Protein AF-A0A927C9M2-F1 (afdb_monomer)

pLDDT: mean 75.46, std 18.98, range [35.16, 92.38]

Solvent-accessible surface area (backbone atoms only — not comparable to full-atom values): 6296 Å² total; per-residue (Å²): 142,81,91,80,81,84,79,77,81,74,8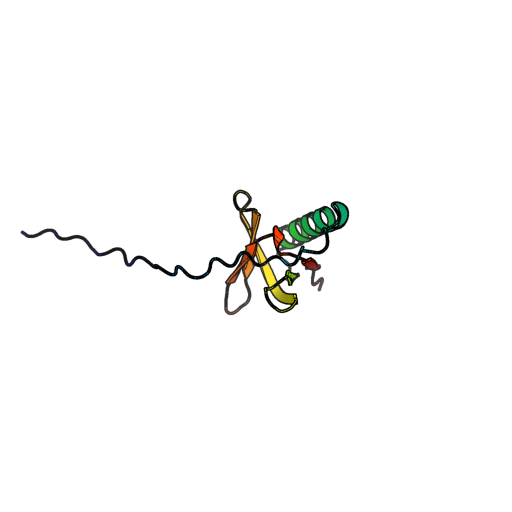6,80,77,88,83,77,93,75,93,68,94,66,79,69,72,78,70,46,71,65,58,51,52,49,37,50,51,43,48,53,48,31,51,72,68,62,30,44,28,41,36,32,29,62,51,100,88,51,79,43,78,49,69,25,28,38,78,46,74,44,78,90,77,43,28,37,32,35,36,49,100,86,54,72,46,79,42,53,53,88,42,49,74,40,59,44,75,58,80,131

Foldseek 3Di:
DDDDDDDDPDPPDDDDDDPDDDPPPPCPVVNLVVQVVLLVVLQVVQFWKWWWFDDPPDIDTDIAGFPDADPVQRWTWGDDPPDIDIDRSVRTPHMGTDDD

Secondary structure (DSSP, 8-state):
----------------------------HHHHHHHHHHHHHHHHHT-EEEEEEE-SSSEEEEEEEEEEEETTTTEEEEE-SS-EEEEEGGGEEEEEE---

Structure (mmCIF, N/CA/C/O backbone):
data_AF-A0A927C9M2-F1
#
_entry.id   AF-A0A927C9M2-F1
#
loop_
_atom_site.group_PDB
_atom_site.id
_atom_site.type_symbol
_atom_site.label_atom_id
_atom_site.label_alt_id
_atom_site.label_comp_id
_atom_site.label_asym_id
_atom_site.label_entity_id
_atom_site.label_seq_id
_atom_site.pdbx_PDB_ins_code
_atom_site.Cartn_x
_atom_site.Cartn_y
_atom_site.Cartn_z
_atom_site.occupancy
_atom_site.B_iso_or_equiv
_atom_site.auth_seq_id
_atom_site.auth_comp_id
_atom_site.auth_asym_id
_atom_site.auth_atom_id
_atom_site.pdbx_PDB_model_num
ATOM 1 N N . MET A 1 1 ? -36.835 -34.765 -13.733 1.00 46.00 1 MET A N 1
ATOM 2 C CA . MET A 1 1 ? -35.470 -35.061 -13.248 1.00 46.00 1 MET A CA 1
ATOM 3 C C . MET A 1 1 ? -34.481 -34.728 -14.353 1.00 46.00 1 MET A C 1
ATOM 5 O O . MET A 1 1 ? -34.294 -35.546 -15.236 1.00 46.00 1 MET A O 1
ATOM 9 N N . CYS A 1 2 ? -33.875 -33.542 -14.297 1.00 35.16 2 CYS A N 1
ATOM 10 C CA . CYS A 1 2 ? -32.639 -33.194 -14.999 1.00 35.16 2 CYS A CA 1
ATOM 11 C C . CYS A 1 2 ? -31.862 -32.283 -14.041 1.00 35.16 2 CYS A C 1
ATOM 13 O O . CYS A 1 2 ? -32.327 -31.197 -13.708 1.00 35.16 2 CYS A O 1
ATOM 15 N N . LYS A 1 3 ? -30.740 -32.787 -13.521 1.00 49.00 3 LYS A N 1
ATOM 16 C CA . LYS A 1 3 ? -29.709 -31.999 -12.843 1.00 49.00 3 LYS A CA 1
ATOM 17 C C . LYS A 1 3 ? -28.891 -31.313 -13.933 1.00 49.00 3 LYS A C 1
ATOM 19 O O . LYS A 1 3 ? -28.395 -32.013 -14.810 1.00 49.00 3 LYS A O 1
ATOM 24 N N . VAL A 1 4 ? -28.704 -30.003 -13.842 1.00 48.22 4 VAL A N 1
ATOM 25 C CA . VAL A 1 4 ? -27.561 -29.313 -14.453 1.00 48.22 4 VAL A CA 1
ATOM 26 C C . VAL A 1 4 ? -27.133 -28.171 -13.523 1.00 48.22 4 VAL A C 1
ATOM 28 O O . VAL A 1 4 ? -28.001 -27.548 -12.909 1.00 48.22 4 VAL A O 1
ATOM 31 N N . PRO A 1 5 ? -25.818 -27.998 -13.309 1.00 48.09 5 PRO A N 1
ATOM 32 C CA . PRO A 1 5 ? -25.253 -27.213 -12.219 1.00 48.09 5 PRO A CA 1
ATOM 33 C C . PRO A 1 5 ? -25.289 -25.710 -12.501 1.00 48.09 5 PRO A C 1
ATOM 35 O O . PRO A 1 5 ? -25.182 -25.276 -13.643 1.00 48.09 5 PRO A O 1
ATOM 38 N N . VAL A 1 6 ? -25.414 -24.941 -11.420 1.00 51.62 6 VAL A N 1
ATOM 39 C CA . VAL A 1 6 ? -25.255 -23.486 -11.392 1.00 51.62 6 VAL A CA 1
ATOM 40 C C . VAL A 1 6 ? -23.851 -23.155 -11.893 1.00 51.62 6 VAL A C 1
ATOM 42 O O . VAL A 1 6 ? -22.864 -23.558 -11.278 1.00 51.62 6 VAL A O 1
ATOM 45 N N . GLU A 1 7 ? -23.780 -22.476 -13.036 1.00 42.59 7 GLU A N 1
ATOM 46 C CA . GLU A 1 7 ? -22.548 -21.939 -13.603 1.00 42.59 7 GLU A CA 1
ATOM 47 C C . GLU A 1 7 ? -21.881 -21.005 -12.591 1.00 42.59 7 GLU A C 1
ATOM 49 O O . GLU A 1 7 ? -22.399 -19.945 -12.238 1.00 42.59 7 GLU A O 1
ATOM 54 N N . CYS A 1 8 ? -20.704 -21.415 -12.124 1.00 38.25 8 CYS A N 1
ATOM 55 C CA . CYS A 1 8 ? -19.727 -20.509 -11.556 1.00 38.25 8 CYS A CA 1
ATOM 56 C C . CYS A 1 8 ? -19.313 -19.551 -12.675 1.00 38.25 8 CYS A C 1
ATOM 58 O O . CYS A 1 8 ? -18.585 -19.948 -13.583 1.00 38.25 8 CYS A O 1
ATOM 60 N N . MET A 1 9 ? -19.783 -18.306 -12.622 1.00 40.69 9 MET A N 1
ATOM 61 C CA . MET A 1 9 ? -19.205 -17.231 -13.420 1.00 40.69 9 MET A CA 1
ATOM 62 C C . MET A 1 9 ? -17.727 -17.114 -13.047 1.00 40.69 9 MET A C 1
ATOM 64 O O . MET A 1 9 ? -17.367 -16.615 -11.980 1.00 40.69 9 MET A O 1
ATOM 68 N N . ALA A 1 10 ? -16.879 -17.633 -13.928 1.00 43.69 10 ALA A N 1
ATOM 69 C CA . ALA A 1 10 ? -15.473 -17.308 -13.973 1.00 43.69 10 ALA A CA 1
ATOM 70 C C . ALA A 1 10 ? -15.359 -15.804 -14.246 1.00 43.69 10 ALA A C 1
ATOM 72 O O . ALA A 1 10 ? -15.744 -15.319 -15.309 1.00 43.69 10 ALA A O 1
ATOM 73 N N . VAL A 1 11 ? -14.838 -15.054 -13.276 1.00 46.69 11 VAL A N 1
ATOM 74 C CA . VAL A 1 11 ? -14.170 -13.787 -13.576 1.00 46.69 11 VAL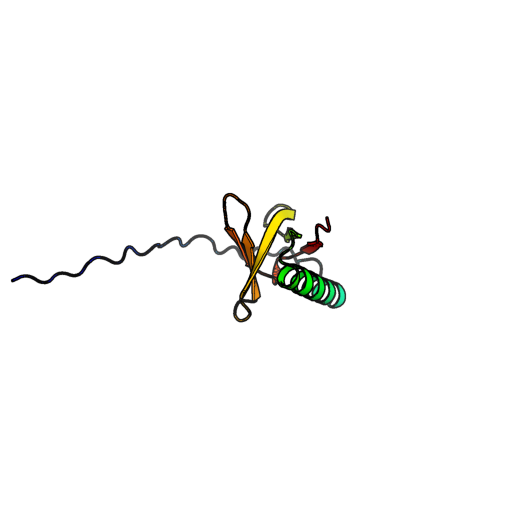 A CA 1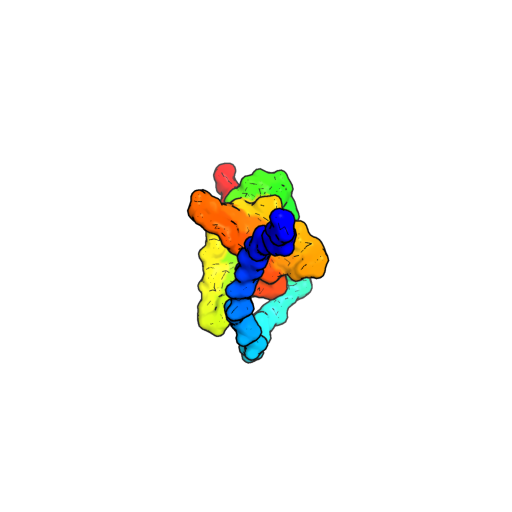
ATOM 75 C C . VAL A 1 11 ? -12.831 -14.164 -14.201 1.00 46.69 11 VAL A C 1
ATOM 77 O O . VAL A 1 11 ? -11.802 -14.286 -13.543 1.00 46.69 11 VAL A O 1
ATOM 80 N N . ASP A 1 12 ? -12.877 -14.422 -15.503 1.00 43.28 12 ASP A N 1
ATOM 81 C CA . ASP A 1 12 ? -11.723 -14.276 -16.368 1.00 43.28 12 ASP A CA 1
ATOM 82 C C . ASP A 1 12 ? -11.535 -12.779 -16.609 1.00 43.28 12 ASP A C 1
ATOM 84 O O . ASP A 1 12 ? -12.255 -12.128 -17.363 1.00 43.28 12 ASP A O 1
ATOM 88 N N . SER A 1 13 ? -10.557 -12.203 -15.928 1.00 43.44 13 SER A N 1
ATOM 89 C CA . SER A 1 13 ? -9.942 -10.947 -16.348 1.00 43.44 13 SER A CA 1
ATOM 90 C C . SER A 1 13 ? -8.439 -11.161 -16.362 1.00 43.44 13 SER A C 1
ATOM 92 O O . SER A 1 13 ? -7.691 -10.710 -15.503 1.00 43.44 13 SER A O 1
ATOM 94 N N . SER A 1 14 ? -8.019 -11.935 -17.361 1.00 48.81 14 SER A N 1
ATOM 95 C CA . SER A 1 14 ? -6.657 -11.904 -17.882 1.00 48.81 14 SER A CA 1
ATOM 96 C C . SER A 1 14 ? -6.472 -10.604 -18.665 1.00 48.81 14 SER A C 1
ATOM 98 O O . SER A 1 14 ? -7.216 -10.403 -19.620 1.00 48.81 14 SER A O 1
ATOM 100 N N . THR A 1 15 ? -5.518 -9.748 -18.269 1.00 41.34 15 THR A N 1
ATOM 101 C CA . THR A 1 15 ? -4.701 -8.785 -19.066 1.00 41.34 15 THR A CA 1
ATOM 102 C C . THR A 1 15 ? -4.028 -7.835 -18.050 1.00 41.34 15 THR A C 1
ATOM 104 O O . THR A 1 15 ? -4.732 -7.213 -17.273 1.00 41.34 15 THR A O 1
ATOM 107 N N . ALA A 1 16 ? -2.711 -7.676 -17.919 1.00 36.34 16 ALA A N 1
ATOM 108 C CA . ALA A 1 16 ? -1.632 -7.841 -18.876 1.00 36.34 16 ALA A CA 1
ATOM 109 C C . ALA A 1 16 ? -0.369 -8.411 -18.209 1.00 36.34 16 ALA A C 1
ATOM 111 O O . ALA A 1 16 ? 0.057 -7.968 -17.147 1.00 36.34 16 ALA A O 1
ATOM 112 N N . ALA A 1 17 ? 0.290 -9.332 -18.907 1.00 54.50 17 ALA A N 1
ATOM 113 C CA . ALA A 1 17 ? 1.735 -9.427 -18.826 1.00 54.50 17 ALA A CA 1
ATOM 114 C C . ALA A 1 17 ? 2.324 -8.156 -19.453 1.00 54.50 17 ALA A C 1
ATOM 116 O O . ALA A 1 17 ? 2.033 -7.876 -20.616 1.00 54.50 17 ALA A O 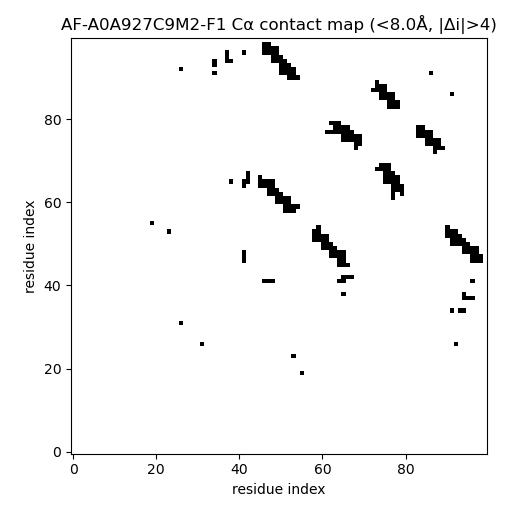1
ATOM 117 N N . ARG A 1 18 ? 3.172 -7.426 -18.727 1.00 40.34 18 ARG A N 1
ATOM 118 C CA . ARG A 1 18 ? 4.183 -6.550 -19.329 1.00 40.34 18 ARG A CA 1
ATOM 119 C C . ARG A 1 18 ? 5.449 -6.567 -18.487 1.00 40.34 18 ARG A C 1
ATOM 121 O O . ARG A 1 18 ? 5.665 -5.773 -17.588 1.00 40.34 18 ARG A O 1
ATOM 128 N N . SER A 1 19 ? 6.306 -7.521 -18.823 1.00 55.25 19 SER A N 1
ATOM 129 C CA . SER A 1 19 ? 7.739 -7.386 -18.614 1.00 55.25 19 SER A CA 1
ATOM 130 C C . SER A 1 19 ? 8.227 -6.190 -19.441 1.00 55.25 19 SER A C 1
ATOM 132 O O . SER A 1 19 ? 8.239 -6.274 -20.668 1.00 55.25 19 SER A O 1
ATOM 134 N N . SER A 1 20 ? 8.622 -5.094 -18.791 1.00 43.94 20 SER A N 1
ATOM 135 C CA . SER A 1 20 ? 9.197 -3.917 -19.456 1.00 43.94 20 SER A CA 1
ATOM 136 C C . SER A 1 20 ? 10.368 -3.389 -18.634 1.00 43.94 20 SER A C 1
ATOM 138 O O . SER A 1 20 ? 10.217 -2.849 -17.546 1.00 43.94 20 SER A O 1
ATOM 140 N N . ALA A 1 21 ? 11.570 -3.600 -19.158 1.00 39.94 21 ALA A N 1
ATOM 141 C CA . ALA A 1 21 ? 12.842 -3.354 -18.503 1.00 39.94 21 ALA A CA 1
ATOM 142 C C . ALA A 1 21 ? 13.189 -1.855 -18.374 1.00 39.94 21 ALA A C 1
ATOM 144 O O . ALA A 1 21 ? 14.041 -1.346 -19.103 1.00 39.94 21 ALA A O 1
ATOM 145 N N . ARG A 1 22 ? 12.611 -1.155 -17.394 1.00 45.28 22 ARG A N 1
ATOM 146 C CA . ARG A 1 22 ? 13.378 -0.138 -16.662 1.00 45.28 22 ARG A CA 1
ATOM 147 C C . ARG A 1 22 ? 13.836 -0.801 -15.383 1.00 45.28 22 ARG A C 1
ATOM 149 O O . ARG A 1 22 ? 13.023 -1.328 -14.635 1.00 45.28 22 ARG A O 1
ATOM 156 N N . ARG A 1 23 ? 15.154 -0.838 -15.176 1.00 45.53 23 ARG A N 1
ATOM 157 C CA . ARG A 1 23 ? 15.695 -1.214 -13.875 1.00 45.53 23 ARG A CA 1
ATOM 158 C C . ARG A 1 23 ? 15.058 -0.242 -12.901 1.00 45.53 23 ARG A C 1
ATOM 160 O O . ARG A 1 23 ? 15.348 0.952 -12.983 1.00 45.53 23 ARG A O 1
ATOM 167 N N . MET A 1 24 ? 14.173 -0.748 -12.048 1.00 50.84 24 MET A N 1
ATOM 168 C CA . MET A 1 24 ? 13.918 -0.109 -10.773 1.00 50.84 24 MET A CA 1
ATOM 169 C C . MET A 1 24 ? 15.294 0.341 -10.272 1.00 50.84 24 MET A C 1
ATOM 171 O O . MET A 1 24 ? 16.206 -0.497 -10.305 1.00 50.84 24 MET A O 1
ATOM 175 N N . PRO A 1 25 ? 15.519 1.641 -9.998 1.00 53.22 25 PRO A N 1
ATOM 176 C CA . PRO A 1 25 ? 16.800 2.063 -9.443 1.00 53.22 25 PRO A CA 1
ATOM 177 C C . PRO A 1 25 ? 17.041 1.126 -8.274 1.00 53.22 25 PRO A C 1
ATOM 179 O O . PRO A 1 25 ? 16.115 1.016 -7.474 1.00 53.22 25 PRO A O 1
ATOM 182 N N . ASP A 1 26 ? 18.153 0.369 -8.292 1.00 54.31 26 ASP A N 1
ATOM 183 C CA . ASP A 1 26 ? 18.453 -0.676 -7.307 1.00 54.31 26 ASP A CA 1
ATOM 184 C C . ASP A 1 26 ? 17.978 -0.155 -5.957 1.00 54.31 26 ASP A C 1
ATOM 186 O O . ASP A 1 26 ? 18.560 0.800 -5.432 1.00 54.31 26 ASP A O 1
ATOM 190 N N . LEU A 1 27 ? 16.819 -0.654 -5.502 1.00 60.22 27 LEU A N 1
ATOM 191 C CA . LEU A 1 27 ? 16.246 -0.227 -4.241 1.00 60.22 27 LEU A CA 1
ATOM 192 C C . LEU A 1 27 ? 17.278 -0.735 -3.258 1.00 60.22 27 LEU A C 1
ATOM 194 O O . LEU A 1 27 ? 17.354 -1.942 -3.039 1.00 60.22 27 LEU A O 1
ATOM 198 N N . ASP A 1 28 ? 18.138 0.174 -2.798 1.00 69.12 28 ASP A N 1
ATOM 199 C CA . ASP A 1 28 ? 19.229 -0.170 -1.903 1.00 69.12 28 ASP A CA 1
ATOM 200 C C . ASP A 1 28 ? 18.627 -0.983 -0.760 1.00 69.12 28 ASP A C 1
ATOM 202 O O . ASP A 1 28 ? 17.513 -0.680 -0.312 1.00 69.12 28 ASP A O 1
ATOM 206 N N . ASP A 1 29 ? 19.321 -2.024 -0.303 1.00 77.62 29 ASP A N 1
ATOM 207 C CA . ASP A 1 29 ? 18.787 -2.954 0.702 1.00 77.62 29 ASP A CA 1
ATOM 208 C C . ASP A 1 29 ? 18.240 -2.183 1.918 1.00 77.62 29 ASP A C 1
ATOM 210 O O . ASP A 1 29 ? 17.213 -2.527 2.509 1.00 77.62 29 ASP A O 1
ATOM 214 N N . ARG A 1 30 ? 18.866 -1.039 2.214 1.00 81.62 30 ARG A N 1
ATOM 215 C CA . ARG A 1 30 ? 18.418 -0.069 3.206 1.00 81.62 30 ARG A CA 1
ATOM 216 C C . ARG A 1 30 ? 17.026 0.520 2.928 1.00 81.62 30 ARG A C 1
ATOM 218 O O . ARG A 1 30 ? 16.213 0.580 3.848 1.00 81.62 30 ARG A O 1
ATOM 225 N N . GLN A 1 31 ? 16.738 0.979 1.711 1.00 81.19 31 GLN A N 1
ATOM 226 C CA . GLN A 1 31 ? 15.431 1.549 1.358 1.00 81.19 31 GLN A CA 1
ATOM 227 C C . GLN A 1 31 ? 14.336 0.479 1.409 1.00 81.19 31 GLN A C 1
ATOM 229 O O . GLN A 1 31 ? 13.223 0.747 1.863 1.00 81.19 31 GLN A O 1
ATOM 234 N N . TYR A 1 32 ? 14.662 -0.749 1.005 1.00 82.94 32 TYR A N 1
ATOM 235 C CA . TYR A 1 32 ? 13.755 -1.885 1.120 1.00 82.94 32 TYR A CA 1
ATOM 236 C C . TYR A 1 32 ? 13.410 -2.190 2.589 1.00 82.94 32 TYR A C 1
ATOM 238 O O . TYR A 1 32 ? 12.237 -2.335 2.939 1.00 82.94 32 TYR A O 1
ATOM 246 N N . GLU A 1 33 ? 14.405 -2.213 3.481 1.00 86.38 33 GLU A N 1
ATOM 247 C CA . GLU A 1 33 ? 14.179 -2.365 4.923 1.00 86.38 33 GLU A CA 1
ATOM 248 C C . GLU A 1 33 ? 13.370 -1.214 5.535 1.00 86.38 33 GLU A C 1
ATOM 250 O O . GLU A 1 33 ? 12.510 -1.448 6.391 1.00 86.38 33 GLU A O 1
ATOM 255 N N . GLU A 1 34 ? 13.641 0.027 5.124 1.00 88.88 34 GLU A N 1
ATOM 256 C CA . GLU A 1 34 ? 12.876 1.203 5.547 1.00 88.88 34 GLU A CA 1
ATOM 257 C C . GLU A 1 34 ? 11.409 1.073 5.116 1.00 88.88 34 GLU A C 1
ATOM 259 O O . GLU A 1 34 ? 10.512 1.264 5.940 1.00 88.88 34 GLU A O 1
ATOM 264 N N . ASN A 1 35 ? 11.151 0.635 3.880 1.00 89.00 35 ASN A N 1
ATOM 265 C CA . ASN A 1 35 ? 9.800 0.380 3.384 1.00 89.00 35 ASN A CA 1
ATOM 266 C C . ASN A 1 35 ? 9.110 -0.739 4.183 1.00 89.00 35 ASN A C 1
ATOM 268 O O . ASN A 1 35 ? 7.940 -0.596 4.534 1.00 89.00 35 ASN A O 1
ATOM 272 N N . ILE A 1 36 ? 9.817 -1.820 4.544 1.00 88.88 36 ILE A N 1
ATOM 273 C CA . ILE A 1 36 ? 9.257 -2.889 5.393 1.00 88.88 36 ILE A CA 1
ATOM 274 C C . ILE A 1 36 ? 8.876 -2.347 6.771 1.00 88.88 36 ILE A C 1
ATOM 276 O O . ILE A 1 36 ? 7.802 -2.668 7.283 1.00 88.88 36 ILE A O 1
ATOM 280 N N . ARG A 1 37 ? 9.739 -1.530 7.384 1.00 90.19 37 ARG A N 1
ATOM 281 C CA . ARG A 1 37 ? 9.455 -0.922 8.690 1.00 90.19 37 ARG A CA 1
ATOM 282 C C . ARG A 1 37 ? 8.239 -0.004 8.616 1.00 90.19 37 ARG A C 1
ATOM 284 O O . ARG A 1 37 ? 7.333 -0.156 9.431 1.00 90.19 37 ARG A O 1
ATOM 291 N N . SER A 1 38 ? 8.180 0.884 7.626 1.00 91.12 38 SER A N 1
ATOM 292 C CA . SER A 1 38 ? 7.039 1.782 7.417 1.00 91.12 38 SER A CA 1
ATOM 293 C C . SER A 1 38 ? 5.742 1.014 7.164 1.00 91.12 38 SER A C 1
ATOM 295 O O . SER A 1 38 ? 4.713 1.348 7.745 1.00 91.12 38 SER A O 1
ATOM 297 N N . LEU A 1 39 ? 5.796 -0.058 6.368 1.00 89.25 39 LEU A N 1
ATOM 298 C CA . LEU A 1 39 ? 4.670 -0.960 6.136 1.00 89.25 39 LEU A CA 1
ATOM 299 C C . LEU A 1 39 ? 4.178 -1.611 7.434 1.00 89.25 39 LEU A C 1
ATOM 301 O O . LEU A 1 39 ? 2.977 -1.642 7.693 1.00 89.25 39 LEU A O 1
ATOM 305 N N . ALA A 1 40 ? 5.096 -2.142 8.244 1.00 89.75 40 ALA A N 1
ATOM 306 C CA . ALA A 1 40 ? 4.749 -2.788 9.505 1.00 89.75 40 ALA A CA 1
ATOM 307 C C . ALA A 1 40 ? 4.077 -1.806 10.472 1.00 89.75 40 ALA A C 1
ATOM 309 O O . ALA A 1 40 ? 3.092 -2.167 11.112 1.00 89.75 40 ALA A O 1
ATOM 310 N N . VAL A 1 41 ? 4.573 -0.566 10.539 1.00 90.25 41 VAL A N 1
ATOM 311 C CA . VAL A 1 41 ? 3.946 0.494 11.336 1.00 90.25 41 VAL A CA 1
ATOM 312 C C . VAL A 1 41 ? 2.561 0.823 10.788 1.00 90.25 41 VAL A C 1
ATOM 314 O O . VAL A 1 41 ? 1.616 0.786 11.562 1.00 90.25 41 VAL A O 1
ATOM 317 N N . ALA A 1 42 ? 2.412 1.044 9.477 1.00 89.62 42 ALA A N 1
ATOM 318 C CA . ALA A 1 42 ? 1.123 1.368 8.854 1.00 89.62 42 ALA A CA 1
ATOM 319 C C . ALA A 1 42 ? 0.053 0.307 9.136 1.00 89.62 42 ALA A C 1
ATOM 321 O O . ALA A 1 42 ? -1.083 0.631 9.475 1.00 89.62 42 ALA A O 1
ATOM 322 N N . LEU A 1 43 ? 0.435 -0.967 9.013 1.00 89.19 43 LEU A N 1
ATOM 323 C CA . LEU A 1 43 ? -0.449 -2.101 9.262 1.00 89.19 43 LEU A CA 1
ATOM 324 C C . LEU A 1 43 ? -0.800 -2.229 10.751 1.00 89.19 43 LEU A C 1
ATOM 326 O O . LEU A 1 43 ? -1.912 -2.619 11.084 1.00 89.19 43 LEU A O 1
ATOM 330 N N . PHE A 1 44 ? 0.144 -1.924 11.646 1.00 88.25 44 PHE A N 1
ATOM 331 C CA . PHE A 1 44 ? -0.068 -2.006 13.091 1.00 88.25 44 PHE A CA 1
ATOM 332 C C . PHE A 1 44 ? -0.917 -0.853 13.632 1.00 88.25 44 PHE A C 1
ATOM 334 O O . PHE A 1 44 ? -1.737 -1.066 14.520 1.00 88.25 44 PHE A O 1
ATOM 341 N N . THR A 1 45 ? -0.715 0.362 13.122 1.00 88.25 45 THR A N 1
ATOM 342 C CA . THR A 1 45 ? -1.469 1.548 13.546 1.00 88.25 45 THR A CA 1
ATOM 343 C C . THR A 1 45 ? -2.788 1.705 12.800 1.00 88.25 45 THR A C 1
ATOM 345 O O . THR A 1 45 ? -3.575 2.581 13.152 1.00 88.25 45 THR A O 1
ATOM 348 N N . GLU A 1 46 ? -3.020 0.887 11.767 1.00 85.50 46 GLU A N 1
ATOM 349 C CA . GLU A 1 46 ? -4.166 0.984 10.859 1.00 85.50 46 GLU A CA 1
ATOM 350 C C . GLU A 1 46 ? -4.354 2.418 10.323 1.00 85.50 46 GLU A C 1
ATOM 352 O O . GLU A 1 46 ? -5.476 2.872 10.089 1.00 85.50 46 GLU A O 1
ATOM 357 N N . SER A 1 47 ? -3.243 3.146 10.155 1.00 86.25 47 SER A N 1
ATOM 358 C CA . SER A 1 47 ? -3.230 4.542 9.716 1.00 86.25 47 SER A CA 1
ATOM 359 C C . SER A 1 47 ? -3.288 4.643 8.197 1.00 86.25 47 SER A C 1
ATOM 361 O O . SER A 1 47 ? -2.908 3.719 7.471 1.00 86.25 47 SER A O 1
ATOM 363 N N . GLU A 1 48 ? -3.739 5.795 7.705 1.00 90.25 48 GLU A N 1
ATOM 364 C CA . GLU A 1 48 ? -3.572 6.109 6.293 1.00 90.25 48 GLU A CA 1
ATOM 365 C C . GLU A 1 48 ? -2.092 6.271 5.946 1.00 90.25 48 GLU A C 1
ATOM 367 O O . GLU A 1 48 ? -1.285 6.810 6.709 1.00 90.25 48 GLU A O 1
ATOM 372 N N . ALA A 1 49 ? -1.736 5.789 4.763 1.00 91.56 49 ALA A N 1
ATOM 373 C CA . ALA A 1 49 ? -0.409 5.917 4.208 1.00 91.56 49 ALA A CA 1
ATOM 374 C C . ALA A 1 49 ? -0.497 6.321 2.737 1.00 91.56 49 ALA A C 1
ATOM 376 O O . ALA A 1 49 ? -1.420 5.953 2.010 1.00 91.56 49 ALA A O 1
ATOM 377 N N . ILE A 1 50 ? 0.504 7.070 2.297 1.00 92.19 50 ILE A N 1
ATOM 378 C CA . ILE A 1 50 ? 0.754 7.356 0.893 1.00 92.19 50 ILE A CA 1
ATOM 379 C C . ILE A 1 50 ? 1.829 6.380 0.435 1.00 92.19 50 ILE A C 1
ATOM 381 O O . ILE A 1 50 ? 2.966 6.417 0.917 1.00 92.19 50 ILE A O 1
ATOM 385 N N . VAL A 1 51 ? 1.460 5.496 -0.484 1.00 91.00 51 VAL A N 1
ATOM 386 C CA . VAL A 1 51 ? 2.363 4.528 -1.099 1.00 91.00 51 VAL A CA 1
ATOM 387 C C . VAL A 1 51 ? 2.704 5.008 -2.499 1.00 91.00 51 VAL A C 1
ATOM 389 O O . VAL A 1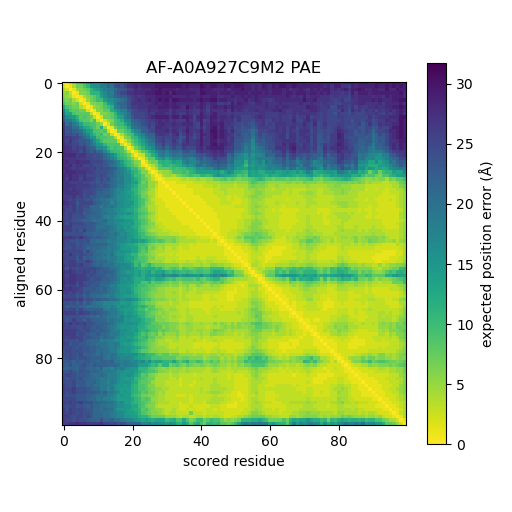 51 ? 1.821 5.185 -3.336 1.00 91.00 51 VAL A O 1
ATOM 392 N N . THR A 1 52 ? 3.990 5.220 -2.749 1.00 90.44 52 THR A N 1
ATOM 393 C CA . THR A 1 52 ? 4.512 5.529 -4.079 1.00 90.44 52 THR A CA 1
ATOM 394 C C . THR A 1 52 ? 4.893 4.225 -4.763 1.00 90.44 52 THR A C 1
ATOM 396 O O . THR A 1 52 ? 5.662 3.438 -4.210 1.00 90.44 52 THR A O 1
ATOM 399 N N . VAL A 1 53 ? 4.361 4.002 -5.959 1.00 89.25 53 VAL A N 1
ATOM 400 C CA . VAL A 1 53 ? 4.573 2.806 -6.776 1.00 89.25 53 VAL A CA 1
ATOM 401 C C . VAL A 1 53 ? 5.205 3.217 -8.099 1.00 89.25 53 VAL A C 1
ATOM 403 O O . VAL A 1 53 ? 4.789 4.201 -8.713 1.00 89.25 53 VAL A O 1
ATOM 406 N N . TRP A 1 54 ? 6.198 2.462 -8.552 1.00 82.75 54 TRP A N 1
ATOM 407 C CA . TRP A 1 54 ? 6.755 2.614 -9.890 1.00 82.75 54 TRP A CA 1
ATOM 408 C C . TRP A 1 54 ? 5.813 1.982 -10.917 1.00 82.75 54 TRP A C 1
ATOM 410 O O . TRP A 1 54 ? 5.699 0.762 -10.993 1.00 82.75 54 TRP A O 1
ATOM 420 N N . GLY A 1 55 ? 5.117 2.815 -11.692 1.00 73.19 55 GLY A N 1
ATOM 421 C CA . GLY A 1 55 ? 4.307 2.368 -12.822 1.00 73.19 55 GLY A CA 1
ATOM 422 C C . GLY A 1 55 ? 5.103 2.268 -14.128 1.00 73.19 55 GLY A C 1
ATOM 423 O O . GLY A 1 55 ? 6.271 2.650 -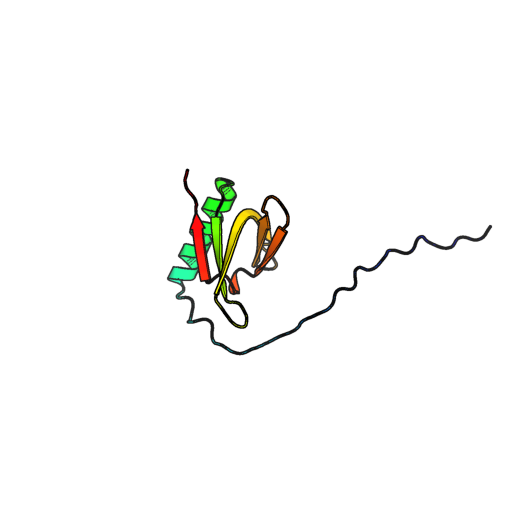14.205 1.00 73.19 55 GLY A O 1
ATOM 424 N N . ASP A 1 56 ? 4.434 1.794 -15.183 1.00 66.81 56 ASP A N 1
ATOM 425 C CA . ASP A 1 56 ? 5.022 1.621 -16.522 1.00 66.81 56 ASP A CA 1
ATOM 426 C C . ASP A 1 56 ? 5.522 2.940 -17.151 1.00 66.81 56 ASP A C 1
ATOM 428 O O . ASP A 1 56 ? 6.515 2.953 -17.888 1.00 66.81 56 ASP A O 1
ATOM 432 N N . GLU A 1 57 ? 4.837 4.053 -16.877 1.00 63.66 57 GLU A N 1
ATOM 433 C CA . GLU A 1 57 ? 5.126 5.362 -17.477 1.00 63.66 57 GLU A CA 1
ATOM 434 C C . GLU A 1 57 ? 5.624 6.383 -16.446 1.00 63.66 57 GLU A C 1
ATOM 436 O O . GLU A 1 57 ? 6.619 7.064 -16.715 1.00 63.66 57 GLU A O 1
ATOM 441 N N . GLU A 1 58 ? 5.000 6.436 -15.263 1.00 75.00 58 GLU A N 1
ATOM 442 C CA . GLU A 1 58 ? 5.274 7.413 -14.201 1.00 75.00 58 GLU A CA 1
ATOM 443 C C . GLU A 1 58 ? 5.132 6.800 -12.794 1.00 75.00 58 GLU A C 1
ATOM 445 O O . GLU A 1 58 ? 4.494 5.757 -12.606 1.00 75.00 58 GLU A O 1
ATOM 450 N N . GLU A 1 59 ? 5.732 7.460 -11.796 1.00 80.88 59 GLU A N 1
ATOM 451 C CA . GLU A 1 59 ? 5.454 7.178 -10.385 1.00 80.88 59 GLU A CA 1
ATOM 452 C C . GLU A 1 59 ? 3.985 7.481 -10.084 1.00 80.88 59 GLU A C 1
ATOM 454 O O . GLU A 1 59 ? 3.476 8.554 -10.405 1.00 80.88 59 GLU A O 1
ATOM 459 N N . GLN A 1 60 ? 3.312 6.548 -9.423 1.00 86.25 60 GLN A N 1
ATOM 460 C CA . GLN A 1 60 ? 1.934 6.717 -8.987 1.00 86.25 60 GLN A CA 1
ATOM 461 C C . GLN A 1 60 ? 1.887 6.742 -7.466 1.00 86.25 60 GLN A C 1
ATOM 463 O O . GLN A 1 60 ? 2.481 5.894 -6.802 1.00 86.25 60 GLN A O 1
ATOM 468 N N . THR A 1 61 ? 1.169 7.705 -6.895 1.00 89.31 61 THR A N 1
ATOM 469 C CA . THR A 1 61 ? 0.933 7.765 -5.450 1.00 89.31 61 THR A CA 1
ATOM 470 C C . THR A 1 61 ? -0.481 7.334 -5.135 1.00 89.31 61 THR A C 1
ATOM 472 O O . THR A 1 61 ? -1.442 7.963 -5.575 1.00 89.31 61 THR A O 1
ATOM 475 N N . ILE A 1 62 ? -0.596 6.287 -4.332 1.00 89.62 62 ILE A N 1
ATOM 476 C CA . ILE A 1 62 ? -1.863 5.739 -3.873 1.00 89.62 62 ILE A CA 1
ATOM 477 C C . ILE A 1 62 ? -1.979 6.070 -2.390 1.00 89.62 62 ILE A C 1
ATOM 479 O O . ILE A 1 62 ? -1.175 5.614 -1.577 1.00 89.62 62 ILE A O 1
ATOM 483 N N . GLN A 1 63 ? -2.969 6.890 -2.045 1.00 91.94 63 GLN A N 1
ATOM 484 C CA . GLN A 1 63 ? -3.319 7.171 -0.658 1.00 91.94 63 GLN A CA 1
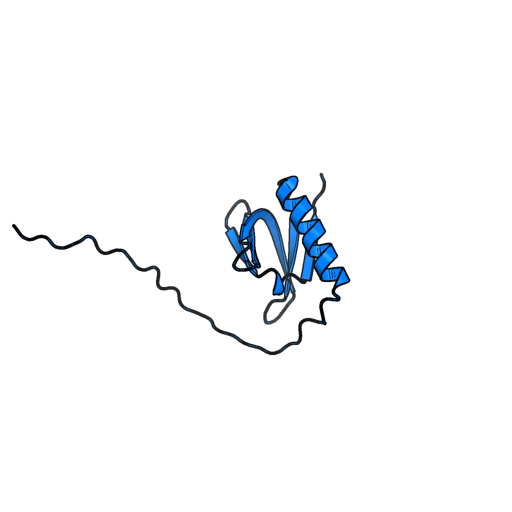ATOM 485 C C . GLN A 1 63 ? -4.408 6.200 -0.207 1.00 91.94 63 GLN A C 1
ATOM 487 O O . GLN A 1 63 ? -5.432 6.040 -0.873 1.00 91.94 63 GLN A O 1
ATOM 492 N N . GLY A 1 64 ? -4.190 5.568 0.938 1.00 91.81 64 GLY A N 1
ATOM 493 C CA . GLY A 1 64 ? -5.201 4.746 1.581 1.00 91.81 64 GLY A CA 1
ATOM 494 C C . GLY A 1 64 ? -4.661 4.025 2.802 1.00 91.81 64 GLY A C 1
ATOM 495 O O . GLY A 1 64 ? -3.499 4.162 3.187 1.00 91.81 64 GLY A O 1
ATOM 496 N N . ARG A 1 65 ? -5.519 3.232 3.429 1.00 92.06 65 ARG A N 1
ATOM 497 C CA . ARG A 1 65 ? -5.153 2.413 4.578 1.00 92.06 65 ARG A CA 1
ATOM 498 C C . ARG A 1 65 ? -4.596 1.083 4.105 1.00 92.06 65 ARG A C 1
ATOM 500 O O . ARG A 1 65 ? -5.209 0.399 3.287 1.00 92.06 65 ARG A O 1
ATOM 507 N N . ILE A 1 66 ? -3.456 0.682 4.656 1.00 91.56 66 ILE A N 1
ATOM 508 C CA . ILE A 1 66 ? -2.911 -0.651 4.405 1.00 91.56 66 ILE A CA 1
ATOM 509 C C . ILE A 1 66 ? -3.631 -1.634 5.330 1.00 91.56 66 ILE A C 1
ATOM 511 O O . ILE A 1 66 ? -3.387 -1.650 6.532 1.00 91.56 66 ILE A O 1
ATOM 515 N N . THR A 1 67 ? -4.535 -2.444 4.780 1.00 89.69 67 THR A N 1
ATOM 516 C CA . THR A 1 67 ? -5.393 -3.342 5.578 1.00 89.69 67 THR A CA 1
ATOM 517 C C . THR A 1 67 ? -4.862 -4.766 5.648 1.00 89.69 67 THR A C 1
ATOM 519 O O . THR A 1 67 ? -5.163 -5.498 6.593 1.00 89.69 67 THR A O 1
ATOM 522 N N . LYS A 1 68 ? -4.095 -5.201 4.639 1.00 89.81 68 LYS A N 1
ATOM 523 C CA . LYS A 1 68 ? -3.563 -6.568 4.556 1.00 89.81 68 LYS A CA 1
ATOM 524 C C . LYS A 1 68 ? -2.191 -6.625 3.896 1.00 89.81 68 LYS A C 1
ATOM 526 O O . LYS A 1 68 ? -1.878 -5.852 2.996 1.00 89.81 68 LYS A O 1
ATOM 531 N N . LEU A 1 69 ? -1.422 -7.630 4.309 1.00 89.38 69 LEU A N 1
ATOM 532 C CA . LEU A 1 69 ? -0.161 -8.047 3.700 1.00 89.38 69 LEU A CA 1
ATOM 533 C C . LEU A 1 69 ? -0.251 -9.530 3.320 1.00 89.38 69 LEU A C 1
ATOM 535 O O . LEU A 1 69 ? -0.396 -10.392 4.189 1.00 89.38 69 LEU A O 1
ATOM 539 N N . ASP A 1 70 ? -0.137 -9.823 2.029 1.00 88.69 70 ASP A N 1
ATOM 540 C CA . ASP A 1 70 ? 0.061 -11.168 1.498 1.00 88.69 70 ASP A CA 1
ATOM 541 C C . ASP A 1 70 ? 1.559 -11.498 1.540 1.00 88.69 70 ASP A C 1
ATOM 543 O O . ASP A 1 70 ? 2.365 -10.935 0.795 1.00 88.69 70 ASP A O 1
ATOM 547 N N . LYS A 1 71 ? 1.939 -12.401 2.447 1.00 83.75 71 LYS A N 1
ATOM 548 C CA . LYS A 1 71 ? 3.337 -12.796 2.668 1.00 83.75 71 LYS A CA 1
ATOM 549 C C . LYS A 1 71 ? 3.861 -13.763 1.609 1.00 83.75 71 LYS A C 1
ATOM 551 O O . LYS A 1 71 ? 5.071 -13.814 1.406 1.00 83.75 71 LYS A O 1
ATOM 556 N N . GLU A 1 72 ? 2.983 -14.526 0.960 1.00 87.12 72 GLU A N 1
ATOM 557 C CA . GLU A 1 72 ? 3.383 -15.508 -0.052 1.00 87.12 72 GLU A CA 1
ATOM 558 C C . GLU A 1 72 ? 3.721 -14.804 -1.360 1.00 87.12 72 GLU A C 1
ATOM 560 O O . GLU A 1 72 ? 4.754 -15.071 -1.973 1.00 87.12 72 GLU A O 1
ATOM 565 N N . ARG A 1 73 ? 2.870 -13.852 -1.754 1.00 83.12 73 ARG A N 1
ATOM 566 C CA . ARG A 1 73 ? 3.042 -13.066 -2.980 1.00 83.12 73 ARG A CA 1
ATOM 567 C C . ARG A 1 73 ? 3.800 -11.761 -2.769 1.00 83.12 73 ARG A C 1
ATOM 569 O O . ARG A 1 73 ? 4.121 -11.104 -3.748 1.00 83.12 73 ARG A O 1
ATOM 576 N N . LYS A 1 74 ? 4.095 -11.398 -1.515 1.00 86.69 74 LYS A N 1
ATOM 577 C CA . LYS A 1 74 ? 4.703 -10.114 -1.124 1.00 86.69 74 LYS A CA 1
ATOM 578 C C . LYS A 1 74 ? 3.907 -8.923 -1.672 1.00 86.69 74 LYS A C 1
ATOM 580 O O . LYS A 1 74 ? 4.469 -8.019 -2.282 1.00 86.69 74 LYS A O 1
ATOM 585 N N . ARG A 1 75 ? 2.589 -8.932 -1.451 1.00 91.12 75 ARG A N 1
ATOM 586 C CA . ARG A 1 75 ? 1.659 -7.885 -1.908 1.00 91.12 75 ARG A CA 1
ATOM 587 C C . ARG A 1 75 ? 0.997 -7.185 -0.742 1.00 91.12 75 ARG A C 1
ATOM 589 O O . ARG A 1 75 ? 0.620 -7.831 0.234 1.00 91.12 75 ARG A O 1
ATOM 596 N N . ILE A 1 76 ? 0.790 -5.886 -0.867 1.00 91.31 76 ILE A N 1
ATOM 597 C CA . ILE A 1 76 ? 0.040 -5.090 0.105 1.00 91.31 76 ILE A CA 1
ATOM 598 C C . ILE A 1 76 ? -1.335 -4.752 -0.456 1.00 91.31 76 ILE A C 1
ATOM 600 O O . ILE A 1 76 ? -1.478 -4.487 -1.650 1.00 91.31 76 ILE A O 1
ATOM 604 N N . LYS A 1 77 ? -2.350 -4.785 0.406 1.00 92.38 77 LYS A N 1
ATOM 605 C CA . LYS A 1 77 ? -3.691 -4.304 0.086 1.00 92.38 77 LYS A CA 1
ATOM 606 C C . LYS A 1 77 ? -3.848 -2.900 0.638 1.00 92.38 77 LYS A C 1
ATOM 608 O O . LYS A 1 77 ? -3.749 -2.712 1.852 1.00 92.38 77 LYS A O 1
ATOM 613 N N . ILE A 1 78 ? -4.116 -1.955 -0.252 1.00 91.62 78 ILE A N 1
ATOM 614 C CA . ILE A 1 78 ? -4.467 -0.584 0.099 1.00 91.62 78 ILE A CA 1
ATOM 615 C C . ILE A 1 78 ? -5.957 -0.403 -0.161 1.00 91.62 78 ILE A C 1
ATOM 617 O O . ILE A 1 78 ? -6.447 -0.757 -1.232 1.00 91.62 78 ILE A O 1
ATOM 621 N N . GLU A 1 79 ? -6.671 0.110 0.831 1.00 90.75 79 GLU A N 1
ATOM 622 C CA . GLU A 1 79 ? -8.100 0.407 0.754 1.00 90.75 79 GLU A CA 1
ATOM 623 C C . GLU A 1 79 ? -8.321 1.903 0.977 1.00 90.75 79 GLU A C 1
ATOM 625 O O . GLU A 1 79 ? -7.748 2.493 1.895 1.00 90.75 79 GLU A O 1
ATOM 630 N N . ASN A 1 80 ? -9.152 2.511 0.137 1.00 88.19 80 ASN A N 1
ATOM 631 C CA . ASN A 1 80 ? -9.693 3.851 0.347 1.00 88.19 80 ASN A CA 1
ATOM 632 C C . ASN A 1 80 ? -11.229 3.760 0.457 1.00 88.19 80 ASN A C 1
ATOM 634 O O . ASN A 1 80 ? -11.791 2.666 0.488 1.00 88.19 80 ASN A O 1
ATOM 638 N N . GLU A 1 81 ? -11.926 4.894 0.550 1.00 85.81 81 GLU A N 1
ATOM 639 C CA . GLU A 1 81 ? -13.388 4.896 0.732 1.00 85.81 81 GLU A CA 1
ATOM 640 C C . GLU A 1 81 ? -14.175 4.315 -0.464 1.00 85.81 81 GLU A C 1
ATOM 642 O O . GLU A 1 81 ? -15.354 3.994 -0.318 1.00 85.81 81 GLU A O 1
ATOM 647 N N . TRP A 1 82 ? -13.551 4.174 -1.639 1.00 84.00 82 TRP A N 1
ATOM 648 C CA . TRP A 1 82 ? -14.226 3.864 -2.906 1.00 84.00 82 TRP A CA 1
ATOM 649 C C . TRP A 1 82 ? -13.797 2.516 -3.493 1.00 84.00 82 TRP A C 1
ATOM 651 O O . TRP A 1 82 ? -14.610 1.807 -4.086 1.00 84.00 82 TRP A O 1
ATOM 661 N N . GLU A 1 83 ? -12.528 2.151 -3.334 1.00 89.25 83 GLU A N 1
ATOM 662 C CA . GLU A 1 83 ? -11.905 1.007 -3.982 1.00 89.25 83 GLU A CA 1
ATOM 663 C C . GLU A 1 83 ? -10.789 0.382 -3.134 1.00 89.25 83 GLU A C 1
ATOM 665 O O . GLU A 1 83 ? -10.360 0.897 -2.097 1.00 89.25 83 GLU A O 1
ATOM 670 N N . TYR A 1 84 ? -10.306 -0.767 -3.604 1.00 89.00 84 TYR A N 1
ATOM 671 C CA . TYR A 1 84 ? -9.117 -1.405 -3.067 1.00 89.00 84 TYR A CA 1
ATOM 672 C C . TYR A 1 84 ? -8.171 -1.813 -4.188 1.00 89.00 84 TYR A C 1
ATOM 674 O O . TYR A 1 84 ? -8.603 -2.272 -5.245 1.00 89.00 84 TYR A O 1
ATOM 682 N N . SER A 1 85 ? -6.878 -1.750 -3.889 1.00 88.06 85 SER A N 1
ATOM 683 C CA . SER A 1 85 ? -5.812 -2.098 -4.820 1.00 88.06 85 SER A CA 1
ATOM 684 C C . SER A 1 85 ? -4.804 -3.026 -4.157 1.00 88.06 85 SER A C 1
ATOM 686 O O . SER A 1 85 ? -4.384 -2.814 -3.017 1.00 88.06 85 SER A O 1
ATOM 688 N N . TRP A 1 86 ? -4.424 -4.079 -4.879 1.00 91.38 86 TRP A N 1
ATOM 689 C CA . TRP A 1 86 ? -3.314 -4.951 -4.508 1.00 91.38 86 TRP A CA 1
ATOM 690 C C . TRP A 1 86 ? -2.066 -4.509 -5.257 1.00 91.38 86 TRP A C 1
ATOM 692 O O . TRP A 1 86 ? -2.082 -4.457 -6.483 1.00 91.38 86 TRP A O 1
ATOM 702 N N . ILE A 1 87 ? -0.995 -4.226 -4.522 1.00 88.12 87 ILE A N 1
ATOM 703 C CA . ILE A 1 87 ? 0.264 -3.723 -5.076 1.00 88.12 87 ILE A CA 1
ATOM 704 C C . ILE A 1 87 ? 1.380 -4.685 -4.692 1.00 88.12 87 ILE A C 1
ATOM 706 O O . ILE A 1 87 ? 1.487 -5.091 -3.530 1.00 88.12 87 ILE A O 1
ATOM 710 N N . ASP A 1 88 ? 2.201 -5.063 -5.668 1.00 88.50 88 ASP A N 1
ATOM 711 C CA . ASP A 1 88 ? 3.418 -5.829 -5.427 1.00 88.50 88 ASP A CA 1
ATOM 712 C C . ASP A 1 88 ? 4.415 -4.966 -4.650 1.00 88.50 88 ASP A C 1
ATOM 714 O O . ASP A 1 88 ? 4.747 -3.854 -5.046 1.00 88.50 88 ASP A O 1
ATOM 718 N N . PHE A 1 89 ? 4.911 -5.476 -3.519 1.00 86.56 89 PHE A N 1
ATOM 719 C CA . PHE A 1 89 ? 5.861 -4.735 -2.684 1.00 86.56 89 PHE A CA 1
ATOM 720 C C . PHE A 1 89 ? 7.175 -4.457 -3.422 1.00 86.56 89 PHE A C 1
ATOM 722 O O . PHE A 1 89 ? 7.873 -3.502 -3.102 1.00 86.56 89 PHE A O 1
ATOM 729 N N . ALA A 1 90 ? 7.493 -5.277 -4.428 1.00 83.62 90 ALA A N 1
ATOM 730 C CA . ALA A 1 90 ? 8.615 -5.041 -5.322 1.00 83.62 90 ALA A CA 1
ATOM 731 C C . ALA A 1 90 ? 8.471 -3.731 -6.108 1.00 83.62 90 ALA A C 1
ATOM 733 O O . ALA A 1 90 ? 9.484 -3.103 -6.358 1.00 83.62 90 ALA A O 1
ATOM 734 N N . ASP A 1 91 ? 7.252 -3.293 -6.428 1.00 85.19 91 ASP A N 1
ATOM 735 C CA . ASP A 1 91 ? 7.012 -2.066 -7.197 1.00 85.19 91 ASP A CA 1
ATOM 736 C C . ASP A 1 91 ? 6.898 -0.827 -6.291 1.00 85.19 91 ASP A C 1
ATOM 738 O O . ASP A 1 91 ? 6.770 0.301 -6.770 1.00 85.19 91 ASP A O 1
ATOM 742 N N . VAL 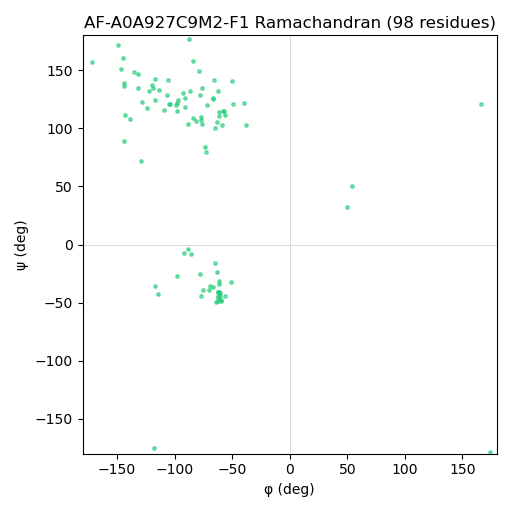A 1 92 ? 6.942 -1.010 -4.966 1.00 87.19 92 VAL A N 1
ATOM 743 C CA . VAL A 1 92 ? 6.820 0.078 -3.993 1.00 87.19 92 VAL A CA 1
ATOM 744 C C . VAL A 1 92 ? 8.129 0.857 -3.912 1.00 87.19 92 VAL A C 1
ATOM 746 O O . VAL A 1 92 ? 9.120 0.405 -3.340 1.00 87.19 92 VAL A O 1
ATOM 749 N N . ALA A 1 93 ? 8.093 2.084 -4.420 1.00 87.19 93 ALA A N 1
ATOM 750 C CA . ALA A 1 93 ? 9.176 3.051 -4.319 1.00 87.19 93 ALA A CA 1
ATOM 751 C C . ALA A 1 93 ? 9.340 3.576 -2.884 1.00 87.19 93 ALA A C 1
ATOM 753 O O . ALA A 1 93 ? 10.458 3.763 -2.406 1.00 87.19 93 ALA A O 1
ATOM 754 N N . GLY A 1 94 ? 8.228 3.801 -2.178 1.00 89.62 94 GLY A N 1
ATOM 755 C CA . GLY A 1 94 ? 8.254 4.365 -0.832 1.00 89.62 94 GLY A CA 1
ATOM 756 C C . GLY A 1 94 ? 6.902 4.349 -0.133 1.00 89.62 94 GLY A C 1
ATOM 757 O O . GLY A 1 94 ? 5.851 4.306 -0.769 1.00 89.62 94 GLY A O 1
ATOM 758 N N . ILE A 1 95 ? 6.939 4.396 1.199 1.00 91.12 95 ILE A N 1
ATOM 759 C CA . ILE A 1 95 ? 5.750 4.432 2.058 1.00 91.12 95 ILE A CA 1
ATOM 760 C C . ILE A 1 95 ? 5.890 5.595 3.035 1.00 91.12 95 ILE A C 1
ATOM 762 O O . ILE A 1 95 ? 6.851 5.649 3.806 1.00 91.12 95 ILE A O 1
ATOM 766 N N . ARG A 1 96 ? 4.917 6.511 3.032 1.00 90.94 96 ARG A N 1
ATOM 767 C CA . ARG A 1 96 ? 4.814 7.604 4.007 1.00 90.94 96 ARG A CA 1
ATOM 768 C C . ARG A 1 96 ? 3.542 7.463 4.824 1.00 90.94 96 ARG A C 1
ATOM 770 O O . ARG A 1 96 ? 2.453 7.422 4.267 1.00 90.94 96 ARG A O 1
ATOM 777 N N . LEU A 1 97 ? 3.689 7.423 6.140 1.00 89.62 97 LEU A N 1
ATOM 778 C CA . LEU A 1 97 ? 2.565 7.423 7.071 1.00 89.62 97 LEU A CA 1
ATOM 779 C C . LEU A 1 97 ? 1.983 8.831 7.176 1.00 89.62 97 LEU A C 1
ATOM 781 O O . LEU A 1 97 ? 2.737 9.794 7.331 1.00 89.62 97 LEU A O 1
ATOM 785 N N . LEU A 1 98 ? 0.660 8.937 7.133 1.00 85.75 98 LEU A N 1
ATOM 786 C CA . LEU A 1 98 ? -0.050 10.137 7.549 1.00 85.75 98 LEU A CA 1
ATOM 787 C C . LEU A 1 98 ? -0.309 9.997 9.051 1.00 85.75 98 LEU A C 1
ATOM 789 O O . LEU A 1 98 ? -1.120 9.182 9.486 1.00 85.75 98 LEU A O 1
ATOM 793 N N . LEU A 1 99 ? 0.484 10.721 9.838 1.00 72.88 99 LEU A N 1
ATOM 794 C CA . LEU A 1 99 ? 0.289 10.849 11.278 1.00 72.88 99 LEU A CA 1
ATOM 795 C C . LEU A 1 99 ? -0.606 12.070 11.499 1.00 72.88 99 LEU A C 1
ATOM 797 O O . LEU A 1 99 ? -0.222 13.169 11.096 1.00 72.88 99 LEU A O 1
ATOM 801 N N . ASP A 1 100 ? -1.782 11.842 12.079 1.00 59.38 100 ASP A N 1
ATOM 802 C CA . ASP A 1 100 ? -2.704 12.891 12.541 1.00 59.38 100 ASP A CA 1
ATOM 803 C C . ASP A 1 100 ? -2.200 13.521 13.854 1.00 59.38 100 ASP A C 1
ATOM 805 O O . ASP A 1 100 ? -1.685 12.761 14.716 1.00 59.38 100 ASP A O 1
#

Nearest PDB structures (foldseek):
  9c5g-assembly1_A  TM=5.888E-01  e=3.357E-02  Rhizobium leguminosarum
  2j0r-assembly1_A  TM=6.114E-01  e=1.397E-01  Yersinia enterocolitica
  4mgf-assembly1_A  TM=6.037E-01  e=1.581E-01  Pseudomonas aeruginosa
  4mf9-assembly1_A  TM=6.116E-01  e=3.539E-01  Pseudomonas aeruginosa
  2i51-assembly1_B  TM=3.431E-01  e=8.966E-01  Nosto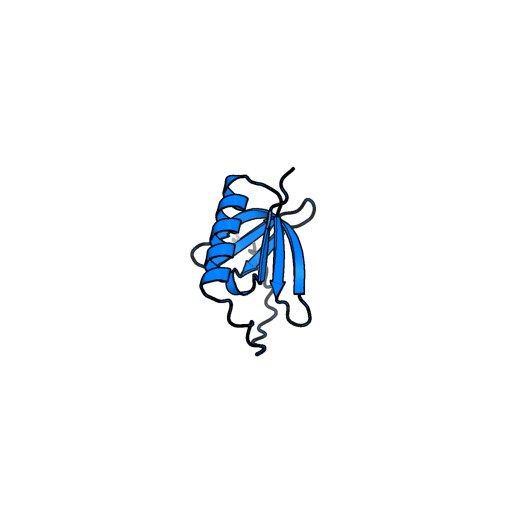c punctiforme PCC 73102

InterPro domains:
  IPR014962 YolD-like protein [PF08863] (22-95)

Mean predicted aligned error: 11.78 Å

Organism: NCBI:txid2772510

Radius of gyration: 17.53 Å; Cα contacts (8 Å, |Δi|>4): 133; chains: 1; bounding box: 55×48×33 Å

Sequence (100 aa):
MCKVPVECMAVDSSTAARSSARRMPDLDDRQYEENIRSLAVALFTESEAIVTVWGDEEEQTIQGRITKLDKERKRIKIENEWEYSWIDFADVAGIRLLLD